Protein AF-A0A261F7E1-F1 (afdb_monomer_lite)

pLDDT: mean 78.32, std 16.23, range [42.34, 93.12]

Radius of gyration: 21.53 Å; chains: 1; bounding box: 30×63×52 Å

Secondary structure (DSSP, 8-state):
-------------------PPPHHHHHHHHHHHHHHH--HHHHHHHHHHT---HHHHHHHHHHHHHHHHHHTT-

Sequence (74 aa):
MRCDMPATSASVSYPVRRVMWTRKQLVDKQSALTKKYGSFEDLYARSNAYGLSLDESEAMSELQHIKFLMKDFD

Structure (mmCIF, N/CA/C/O backbone):
data_AF-A0A261F7E1-F1
#
_entry.id   AF-A0A261F7E1-F1
#
loop_
_atom_site.group_PDB
_atom_site.id
_atom_site.type_symbol
_atom_site.label_atom_id
_atom_site.label_alt_id
_atom_site.label_comp_id
_atom_site.label_asym_id
_atom_site.label_entity_id
_atom_site.label_seq_id
_atom_site.pdbx_PDB_ins_code
_atom_site.Cartn_x
_atom_site.Cartn_y
_atom_site.Cartn_z
_atom_site.occupancy
_atom_site.B_iso_or_equiv
_atom_site.auth_seq_id
_atom_site.auth_comp_id
_atom_site.auth_asym_id
_atom_site.auth_atom_id
_atom_site.pdbx_PDB_model_num
ATOM 1 N N . MET A 1 1 ? -7.681 -54.229 -34.991 1.00 42.34 1 MET A N 1
ATOM 2 C CA . MET A 1 1 ? -8.174 -53.112 -34.159 1.00 42.34 1 MET A CA 1
ATOM 3 C C . MET A 1 1 ? -6.956 -52.366 -33.647 1.00 42.34 1 MET A C 1
ATOM 5 O O . MET A 1 1 ? -6.189 -52.948 -32.894 1.00 42.34 1 MET A O 1
ATOM 9 N N . ARG A 1 2 ? -6.691 -51.162 -34.164 1.00 47.94 2 ARG A N 1
ATOM 10 C CA . ARG A 1 2 ? -5.619 -50.293 -33.666 1.00 47.94 2 ARG A CA 1
ATOM 11 C C . ARG A 1 2 ? -6.279 -49.273 -32.746 1.00 47.94 2 ARG A C 1
ATOM 13 O O . ARG A 1 2 ? -7.222 -48.612 -33.161 1.00 47.94 2 ARG A O 1
ATOM 20 N N . CYS A 1 3 ? -5.856 -49.243 -31.489 1.00 52.88 3 CYS A N 1
ATOM 21 C CA . CYS A 1 3 ? -6.280 -48.228 -30.538 1.00 52.88 3 CYS A CA 1
ATOM 22 C C . CYS A 1 3 ? -5.463 -46.970 -30.827 1.00 52.88 3 CYS A C 1
ATOM 24 O O . CYS A 1 3 ? -4.326 -46.856 -30.373 1.00 52.88 3 CYS A O 1
ATOM 26 N N . ASP A 1 4 ? -6.024 -46.059 -31.614 1.00 52.09 4 ASP A N 1
ATOM 27 C CA . ASP A 1 4 ? -5.498 -44.706 -31.747 1.00 52.09 4 ASP A CA 1
ATOM 28 C C . ASP A 1 4 ? -5.788 -43.953 -30.440 1.00 52.09 4 ASP A C 1
ATOM 30 O O . ASP A 1 4 ? -6.896 -43.475 -30.205 1.00 52.09 4 ASP A O 1
ATOM 34 N N . MET A 1 5 ? -4.802 -43.898 -29.540 1.00 59.81 5 MET A N 1
AT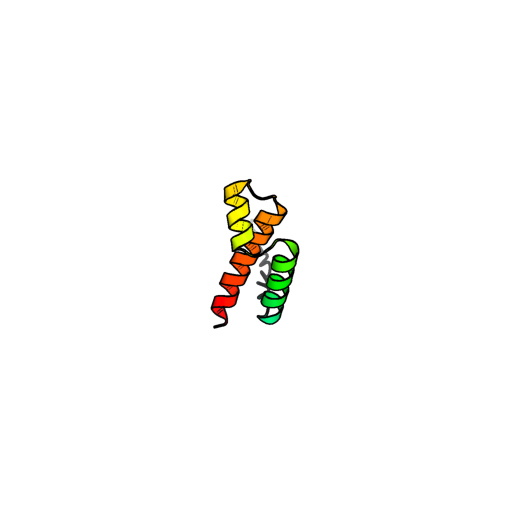OM 35 C CA . MET A 1 5 ? -4.805 -42.920 -28.452 1.00 59.81 5 MET A CA 1
ATOM 36 C C . MET A 1 5 ? -4.570 -41.532 -29.063 1.00 59.81 5 MET A C 1
ATOM 38 O O . MET A 1 5 ? -3.504 -41.326 -29.652 1.00 59.81 5 MET A O 1
ATOM 42 N N . PRO A 1 6 ? -5.478 -40.552 -28.907 1.00 57.12 6 PRO A N 1
ATOM 43 C CA . PRO A 1 6 ? -5.127 -39.176 -29.203 1.00 57.12 6 PRO A CA 1
ATOM 44 C C . PRO A 1 6 ? -4.133 -38.701 -28.141 1.00 57.12 6 PRO A C 1
ATOM 46 O O . PRO A 1 6 ? -4.461 -38.509 -26.970 1.00 57.12 6 PRO A O 1
ATOM 49 N N . ALA A 1 7 ? -2.884 -38.570 -28.573 1.00 55.69 7 ALA A N 1
ATOM 50 C CA . ALA A 1 7 ? -1.822 -37.959 -27.807 1.00 55.69 7 ALA A CA 1
ATOM 51 C C . ALA A 1 7 ? -2.122 -36.479 -27.538 1.00 55.69 7 ALA A C 1
ATOM 53 O O . ALA A 1 7 ? -2.742 -35.778 -28.341 1.00 55.69 7 ALA A O 1
ATOM 54 N N . THR A 1 8 ? -1.508 -36.000 -26.457 1.00 47.84 8 THR A N 1
ATOM 55 C CA . THR A 1 8 ? -1.294 -34.598 -26.074 1.00 47.84 8 THR A CA 1
ATOM 56 C C . THR A 1 8 ? -2.479 -33.895 -25.412 1.00 47.84 8 THR A C 1
ATOM 58 O O . THR A 1 8 ? -3.227 -33.134 -26.018 1.00 47.84 8 THR A O 1
ATOM 61 N N . SER A 1 9 ? -2.542 -34.044 -24.085 1.00 52.62 9 SER A N 1
ATOM 62 C CA . SER A 1 9 ? -2.953 -32.961 -23.197 1.00 52.62 9 SER A CA 1
ATOM 63 C C . SER A 1 9 ? -2.107 -31.728 -23.526 1.00 52.62 9 SER A C 1
ATOM 65 O O . SER A 1 9 ? -0.954 -31.629 -23.098 1.00 52.62 9 SER A O 1
ATOM 67 N N . ALA A 1 10 ? -2.646 -30.818 -24.333 1.00 57.62 10 ALA A N 1
ATOM 68 C CA . ALA A 1 10 ? -2.064 -29.503 -24.517 1.00 57.62 10 ALA A CA 1
ATOM 69 C C . ALA A 1 10 ? -2.058 -28.828 -23.143 1.00 57.62 10 ALA A C 1
ATOM 71 O O . ALA A 1 10 ? -3.091 -28.379 -22.646 1.00 57.62 10 ALA A O 1
ATOM 72 N N . SER A 1 11 ? -0.900 -28.820 -22.489 1.00 56.81 11 SER A N 1
ATOM 73 C CA . SER A 1 11 ? -0.652 -27.961 -21.349 1.00 56.81 11 SER A CA 1
ATOM 74 C C . SER A 1 11 ? -0.807 -26.535 -21.857 1.00 56.81 11 SER A C 1
ATOM 76 O O . SER A 1 11 ? 0.073 -25.989 -22.522 1.00 56.81 11 SER A O 1
ATOM 78 N N . VAL A 1 12 ? -1.976 -25.948 -21.607 1.00 57.69 12 VAL A N 1
ATOM 79 C CA . VAL A 1 12 ? -2.219 -24.531 -21.852 1.00 57.69 12 VAL A CA 1
ATOM 80 C C . VAL A 1 12 ? -1.309 -23.783 -20.883 1.00 57.69 12 VAL A C 1
ATOM 82 O O . VAL A 1 12 ? -1.647 -23.536 -19.728 1.00 57.69 12 VAL A O 1
ATOM 85 N N . SER A 1 13 ? -0.087 -23.524 -21.339 1.00 58.06 13 SER A N 1
ATOM 86 C CA . SER A 1 13 ? 0.874 -22.652 -20.689 1.00 58.06 13 SER A CA 1
ATOM 87 C C . SER A 1 13 ? 0.277 -21.255 -20.738 1.00 58.06 13 SER A C 1
ATOM 89 O O . SER A 1 13 ? 0.393 -20.551 -21.740 1.00 58.06 13 SER A O 1
ATOM 91 N N . TYR A 1 14 ? -0.445 -20.870 -19.687 1.00 52.00 14 TYR A N 1
ATOM 92 C CA . TYR A 1 14 ? -0.811 -19.477 -19.500 1.00 52.00 14 TYR A CA 1
ATOM 93 C C . TYR A 1 14 ? 0.494 -18.711 -19.288 1.00 52.00 14 TYR A C 1
ATOM 95 O O . TYR A 1 14 ? 1.204 -19.000 -18.318 1.00 52.00 14 TYR A O 1
ATOM 103 N N . PRO A 1 15 ? 0.854 -17.757 -20.164 1.00 50.88 15 PRO A N 1
ATOM 104 C CA . PRO A 1 15 ? 2.022 -16.936 -19.927 1.00 50.88 15 PRO A CA 1
ATOM 105 C C . PRO A 1 15 ? 1.735 -16.079 -18.695 1.00 50.88 15 PRO A C 1
ATOM 107 O O . PRO A 1 15 ? 1.075 -15.043 -18.775 1.00 50.88 15 PRO A O 1
ATOM 110 N N . VAL A 1 16 ? 2.227 -16.518 -17.536 1.00 54.47 16 VAL A N 1
ATOM 111 C CA . VAL A 1 16 ? 2.228 -15.719 -16.313 1.00 54.47 16 VAL A CA 1
ATOM 112 C C . VAL A 1 16 ? 3.251 -14.610 -16.524 1.00 54.47 16 VAL A C 1
ATOM 114 O O . VAL A 1 16 ? 4.417 -14.722 -16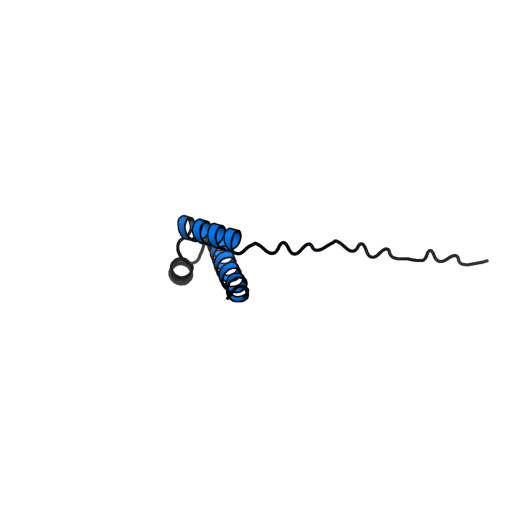.149 1.00 54.47 16 VAL A O 1
ATOM 117 N N . ARG A 1 17 ? 2.834 -13.525 -17.181 1.00 52.78 17 ARG A N 1
ATOM 118 C CA . ARG A 1 17 ? 3.616 -12.293 -17.206 1.00 52.78 17 ARG A CA 1
ATOM 119 C C . ARG A 1 17 ? 3.589 -11.726 -15.795 1.00 52.78 17 ARG A C 1
ATOM 121 O O . ARG A 1 17 ? 2.646 -11.042 -15.411 1.00 52.78 17 ARG A O 1
ATOM 128 N N . ARG A 1 18 ? 4.629 -12.016 -15.013 1.00 52.66 18 ARG A N 1
ATOM 129 C CA . ARG A 1 18 ? 4.929 -11.242 -13.808 1.00 52.66 18 ARG A CA 1
ATOM 130 C C . ARG A 1 18 ? 5.253 -9.826 -14.272 1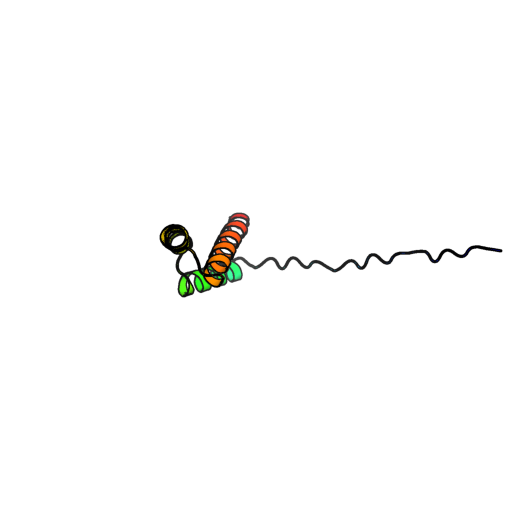.00 52.66 18 ARG A C 1
ATOM 132 O O . ARG A 1 18 ? 6.345 -9.570 -14.771 1.00 52.66 18 ARG A O 1
ATOM 139 N N . VAL A 1 19 ? 4.275 -8.929 -14.193 1.00 56.34 19 VAL A N 1
ATOM 140 C CA . VAL A 1 19 ? 4.495 -7.506 -14.449 1.00 56.34 19 VAL A CA 1
ATOM 141 C C . VAL A 1 19 ? 5.324 -6.993 -13.279 1.00 56.34 19 VAL A C 1
ATOM 143 O O . VAL A 1 19 ? 4.784 -6.692 -12.219 1.00 56.34 19 VAL A O 1
ATOM 146 N N . MET A 1 20 ? 6.647 -6.958 -13.443 1.00 62.50 20 MET A N 1
ATOM 147 C CA . MET A 1 20 ? 7.508 -6.249 -12.505 1.00 62.50 20 MET A CA 1
ATOM 148 C C . MET A 1 20 ? 7.274 -4.759 -12.703 1.00 62.50 20 MET A C 1
ATOM 150 O O . MET A 1 20 ? 7.454 -4.228 -13.800 1.00 62.50 20 MET A O 1
ATOM 154 N N . TRP A 1 21 ? 6.815 -4.099 -11.648 1.00 68.88 21 TRP A N 1
ATOM 155 C CA . TRP A 1 21 ? 6.670 -2.654 -11.658 1.00 68.88 21 TRP A CA 1
ATOM 156 C C . TRP A 1 21 ? 8.064 -2.041 -11.662 1.00 68.88 21 TRP A C 1
ATOM 158 O O . TRP A 1 21 ? 8.962 -2.483 -10.945 1.00 68.88 21 TRP A O 1
ATOM 168 N N . THR A 1 22 ? 8.250 -1.014 -12.481 1.00 81.06 22 THR A N 1
ATOM 169 C CA . THR A 1 22 ? 9.486 -0.229 -12.439 1.00 81.06 22 THR A CA 1
ATOM 170 C C . THR A 1 22 ? 9.580 0.516 -11.106 1.00 81.06 22 THR A C 1
ATOM 172 O O . THR A 1 22 ? 8.556 0.872 -10.518 1.00 81.06 22 THR A O 1
ATOM 175 N N . ARG A 1 23 ? 10.800 0.822 -10.642 1.00 81.19 23 ARG A N 1
ATOM 176 C CA . ARG A 1 23 ? 11.028 1.584 -9.397 1.00 81.19 23 ARG A CA 1
ATOM 177 C C . ARG A 1 23 ? 10.165 2.849 -9.314 1.00 81.19 23 ARG A C 1
ATOM 179 O O . ARG A 1 23 ? 9.586 3.125 -8.272 1.00 81.19 23 ARG A O 1
ATOM 186 N N . LYS A 1 24 ? 10.021 3.581 -10.425 1.00 84.88 24 LYS A N 1
ATOM 187 C CA . LYS A 1 24 ? 9.176 4.783 -10.503 1.00 84.88 24 LYS A CA 1
ATOM 188 C C . LYS A 1 24 ? 7.702 4.477 -10.209 1.00 84.88 24 LYS A C 1
ATOM 190 O O . LYS A 1 24 ? 7.102 5.146 -9.381 1.00 84.88 24 LYS A O 1
ATOM 195 N N . GLN A 1 25 ? 7.147 3.432 -10.823 1.00 87.06 25 GLN A N 1
ATOM 196 C CA . GLN A 1 25 ? 5.759 3.017 -10.590 1.00 87.06 25 GLN A CA 1
ATOM 197 C C . GLN A 1 25 ? 5.525 2.567 -9.145 1.00 87.06 25 GLN A C 1
ATOM 199 O O . GLN A 1 25 ? 4.468 2.845 -8.587 1.00 87.06 25 GLN A O 1
ATOM 204 N N . LEU A 1 26 ? 6.500 1.887 -8.533 1.00 87.88 26 LEU A N 1
ATOM 205 C CA . LEU A 1 26 ? 6.430 1.486 -7.125 1.00 87.88 26 LEU A CA 1
ATOM 206 C C . LEU A 1 26 ? 6.401 2.701 -6.192 1.00 87.88 26 LEU A C 1
ATOM 208 O O . LEU A 1 26 ? 5.555 2.759 -5.303 1.00 87.88 26 LEU A O 1
ATOM 212 N N . VAL A 1 27 ? 7.261 3.694 -6.437 1.00 88.81 27 VAL A N 1
ATOM 213 C CA . VAL A 1 27 ? 7.289 4.952 -5.674 1.00 88.81 27 VAL A CA 1
ATOM 214 C C . VAL A 1 27 ? 5.982 5.731 -5.842 1.00 88.81 27 VAL A C 1
ATOM 216 O O . VAL A 1 27 ? 5.404 6.178 -4.850 1.00 88.81 27 VAL A O 1
ATOM 219 N N . ASP A 1 28 ? 5.470 5.840 -7.070 1.00 91.88 28 ASP A N 1
ATOM 220 C CA . ASP A 1 28 ? 4.200 6.517 -7.348 1.00 91.88 28 ASP A CA 1
ATOM 221 C C . ASP A 1 28 ? 3.035 5.819 -6.619 1.00 91.88 28 ASP A C 1
ATOM 223 O O . ASP A 1 28 ? 2.206 6.481 -5.986 1.00 91.88 28 ASP A O 1
ATOM 227 N N . LYS A 1 29 ? 3.002 4.475 -6.622 1.00 90.06 29 LYS A N 1
ATOM 228 C CA . LYS A 1 29 ? 1.991 3.691 -5.891 1.00 90.06 29 LYS A CA 1
ATOM 229 C C . LYS A 1 29 ? 2.094 3.891 -4.386 1.00 90.06 29 LYS A C 1
ATOM 231 O O . LYS A 1 29 ? 1.082 4.119 -3.729 1.00 90.06 29 LYS A O 1
ATOM 236 N N . GLN A 1 30 ? 3.311 3.824 -3.846 1.00 91.94 30 GLN A N 1
ATOM 237 C CA . GLN A 1 30 ? 3.565 4.019 -2.423 1.00 91.94 30 GLN A CA 1
ATOM 238 C C . GLN A 1 30 ? 3.081 5.397 -1.976 1.00 91.94 30 GLN A C 1
ATOM 240 O O . GLN A 1 30 ? 2.393 5.506 -0.962 1.00 91.94 30 GLN A O 1
ATOM 245 N N . SER A 1 31 ? 3.390 6.441 -2.751 1.00 92.75 31 SER A N 1
ATOM 246 C CA . SER A 1 31 ? 2.948 7.808 -2.476 1.00 92.75 31 SER A CA 1
ATOM 247 C C . SER A 1 31 ? 1.422 7.930 -2.506 1.00 92.75 31 SER A C 1
ATOM 249 O O . SER A 1 31 ? 0.833 8.503 -1.588 1.00 92.75 31 SER A O 1
ATOM 251 N N . ALA A 1 32 ? 0.763 7.335 -3.506 1.00 93.12 32 ALA A N 1
ATOM 252 C CA . ALA A 1 32 ? -0.693 7.355 -3.628 1.00 93.12 32 ALA A CA 1
ATOM 253 C C . ALA A 1 32 ? -1.392 6.657 -2.448 1.00 93.12 32 ALA A C 1
ATOM 255 O O . ALA A 1 32 ? -2.315 7.223 -1.858 1.00 93.12 32 ALA A O 1
ATOM 256 N N . LEU A 1 33 ? -0.925 5.461 -2.070 1.00 91.62 33 LEU A N 1
ATOM 257 C CA . LEU A 1 33 ? -1.444 4.713 -0.921 1.00 91.62 33 LEU A CA 1
ATOM 258 C C . LEU A 1 33 ? -1.210 5.470 0.386 1.00 91.62 33 LEU A C 1
ATOM 260 O O . LEU A 1 33 ? -2.143 5.637 1.167 1.00 91.62 33 LEU A O 1
ATOM 264 N N . THR A 1 34 ? -0.003 6.009 0.579 1.00 91.75 34 THR A N 1
ATOM 265 C CA . THR A 1 34 ? 0.345 6.776 1.784 1.00 91.75 34 THR A CA 1
ATOM 266 C C . THR A 1 34 ? -0.517 8.027 1.922 1.00 91.75 34 THR A C 1
ATOM 268 O O . THR A 1 34 ? -0.967 8.358 3.015 1.00 91.75 34 THR A O 1
ATOM 271 N N . LYS A 1 35 ? -0.811 8.715 0.814 1.00 93.12 35 LYS A N 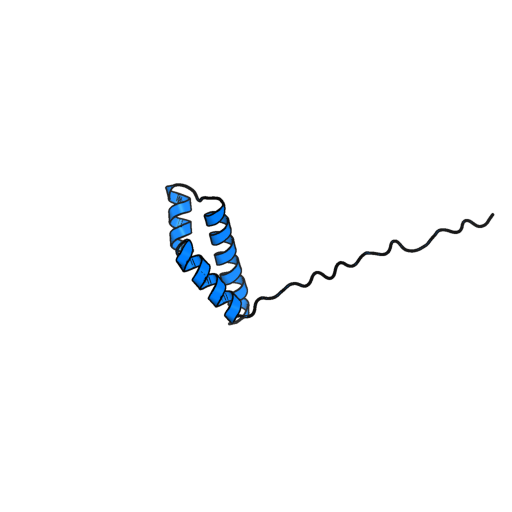1
ATOM 272 C CA . LYS A 1 35 ? -1.662 9.910 0.818 1.00 93.12 35 LYS A CA 1
ATOM 273 C C . LYS A 1 35 ? -3.126 9.594 1.131 1.00 93.12 35 LYS A C 1
ATOM 275 O O . LYS A 1 35 ? -3.798 10.418 1.743 1.00 93.12 35 LYS A O 1
ATOM 280 N N . LYS A 1 36 ? -3.631 8.441 0.680 1.00 92.62 36 LYS A N 1
ATOM 281 C CA . LYS A 1 36 ? -5.040 8.058 0.847 1.00 92.62 36 LYS A CA 1
ATOM 282 C C . LYS A 1 36 ? -5.313 7.410 2.203 1.00 92.62 36 LYS A C 1
ATOM 284 O O . LYS A 1 36 ? -6.306 7.740 2.840 1.00 92.62 36 LYS A O 1
ATOM 289 N N . TYR A 1 37 ? -4.446 6.495 2.623 1.00 90.12 37 TYR A N 1
ATOM 290 C CA . TYR A 1 37 ? -4.668 5.641 3.788 1.00 90.12 37 TYR A CA 1
ATOM 291 C C . TYR A 1 37 ? -3.734 5.953 4.960 1.00 90.12 37 TYR A C 1
ATOM 293 O O . TYR A 1 37 ? -4.005 5.509 6.070 1.00 90.12 37 TYR A O 1
ATOM 301 N N . GLY A 1 38 ? -2.696 6.767 4.768 1.00 89.69 38 GLY A N 1
ATOM 302 C CA . GLY A 1 38 ? -1.642 7.009 5.756 1.00 89.69 38 GLY A CA 1
ATOM 303 C C . GLY A 1 38 ? -0.446 6.081 5.559 1.00 89.69 38 GLY A C 1
ATOM 304 O O . GLY A 1 38 ? -0.449 5.202 4.695 1.00 89.69 38 GLY A O 1
ATOM 305 N N . SER A 1 39 ? 0.607 6.296 6.345 1.00 90.31 39 SER A N 1
ATOM 306 C CA . SER A 1 39 ? 1.798 5.449 6.285 1.00 90.31 39 SER A CA 1
ATOM 307 C C . SER A 1 39 ? 1.496 4.021 6.753 1.00 90.31 39 SER A C 1
ATOM 309 O O . SER A 1 39 ? 0.487 3.752 7.407 1.00 90.31 39 SER A O 1
ATOM 311 N N . PHE A 1 40 ? 2.403 3.089 6.447 1.00 89.69 40 PHE A N 1
ATOM 312 C CA . PHE A 1 40 ? 2.300 1.718 6.951 1.00 89.69 40 PHE A CA 1
ATOM 313 C C . PHE A 1 40 ? 2.210 1.682 8.486 1.00 89.69 40 PHE A C 1
ATOM 315 O O . PHE A 1 40 ? 1.433 0.906 9.033 1.00 89.69 40 PHE A O 1
ATOM 322 N N . GLU A 1 41 ? 2.963 2.540 9.179 1.00 89.62 41 GLU A N 1
ATOM 323 C CA . GLU A 1 41 ? 2.939 2.633 10.643 1.00 89.62 41 GLU A CA 1
ATOM 324 C C . GLU A 1 41 ? 1.597 3.168 11.157 1.00 89.62 41 GLU A C 1
ATOM 326 O O . GLU A 1 41 ? 1.059 2.625 12.120 1.00 89.62 41 GLU A O 1
ATOM 331 N N . ASP A 1 42 ? 1.003 4.152 10.472 1.00 89.94 42 ASP A N 1
ATOM 332 C CA . ASP A 1 42 ? -0.319 4.684 10.831 1.00 89.94 42 ASP A CA 1
ATOM 333 C C . ASP A 1 42 ? -1.418 3.632 10.676 1.00 89.94 42 ASP A C 1
ATOM 335 O O . ASP A 1 42 ? -2.336 3.545 11.497 1.00 89.94 42 ASP A O 1
ATOM 339 N N . LEU A 1 43 ? -1.340 2.841 9.604 1.00 89.69 43 LEU A N 1
ATOM 340 C CA . LEU A 1 43 ? -2.250 1.726 9.378 1.00 89.69 43 LEU A CA 1
ATOM 341 C C . LEU A 1 43 ? -2.019 0.624 10.416 1.00 89.69 43 LEU A C 1
ATOM 343 O O . LEU A 1 43 ? -2.978 0.070 10.943 1.00 89.69 43 LEU A O 1
ATOM 347 N N . TYR A 1 44 ? -0.770 0.331 10.778 1.00 88.94 44 TYR A N 1
ATOM 348 C CA . TYR A 1 44 ? -0.456 -0.673 11.796 1.00 88.94 44 TYR A CA 1
ATOM 349 C C . TYR A 1 44 ? -0.975 -0.262 13.179 1.00 88.94 44 TYR A C 1
ATOM 351 O O . TYR A 1 44 ? -1.588 -1.063 13.886 1.00 88.94 44 TYR A O 1
ATOM 359 N N . ALA A 1 45 ? -0.810 1.012 13.539 1.00 90.25 45 ALA A N 1
ATOM 360 C CA . ALA A 1 45 ? -1.362 1.574 14.763 1.00 90.25 45 ALA A CA 1
ATOM 361 C C . ALA A 1 45 ? -2.898 1.490 14.786 1.00 90.25 45 ALA A C 1
ATOM 363 O O . ALA A 1 45 ? -3.472 1.042 15.779 1.00 90.25 45 ALA A O 1
ATOM 364 N N . ARG A 1 46 ? -3.571 1.841 13.679 1.00 89.81 46 ARG A N 1
ATOM 365 C CA . ARG A 1 46 ? -5.035 1.718 13.548 1.00 89.81 46 ARG A CA 1
ATOM 366 C C . ARG A 1 46 ? -5.522 0.277 13.642 1.00 89.81 46 ARG A C 1
ATOM 368 O O . ARG A 1 46 ? -6.489 0.017 14.355 1.00 89.81 46 ARG A O 1
ATOM 375 N N . SER A 1 47 ? -4.817 -0.651 12.995 1.00 90.75 47 SER A N 1
ATOM 376 C CA . SER A 1 47 ? -5.109 -2.084 13.064 1.00 90.75 47 SER A CA 1
ATOM 377 C C . SER A 1 47 ? -5.141 -2.590 14.499 1.00 90.75 47 SER A C 1
ATOM 379 O O . SER A 1 47 ? -6.040 -3.343 14.859 1.00 90.75 47 SER A O 1
ATOM 381 N N . ASN A 1 48 ? -4.183 -2.159 15.322 1.00 88.12 48 ASN A N 1
ATOM 382 C CA . ASN A 1 48 ? -4.097 -2.573 16.720 1.00 88.12 48 ASN A CA 1
ATOM 383 C C . ASN A 1 48 ? -5.124 -1.874 17.618 1.00 88.12 48 ASN A C 1
ATOM 385 O O . ASN A 1 48 ? -5.528 -2.442 18.629 1.00 88.12 48 ASN A O 1
ATOM 389 N N . ALA A 1 49 ? -5.525 -0.648 17.280 1.00 89.62 49 ALA A N 1
ATOM 390 C CA . ALA A 1 49 ? -6.434 0.138 18.105 1.00 89.62 49 ALA A CA 1
ATOM 391 C C . ALA A 1 49 ? -7.910 -0.227 17.884 1.00 89.62 49 ALA A C 1
ATOM 393 O O . ALA A 1 49 ? -8.645 -0.420 18.851 1.00 89.62 49 ALA A O 1
ATOM 394 N N . TYR A 1 50 ? -8.346 -0.318 16.625 1.00 87.31 50 TYR A N 1
ATOM 395 C CA . TYR A 1 50 ? -9.770 -0.442 16.277 1.00 87.31 50 TYR A CA 1
ATOM 396 C C . TYR A 1 50 ? -10.048 -1.490 15.187 1.00 87.31 50 TYR A C 1
ATOM 398 O O . TYR A 1 50 ? -11.209 -1.751 14.875 1.00 87.31 50 TYR A O 1
ATOM 406 N N . GLY A 1 51 ? -9.001 -2.104 14.626 1.00 84.56 51 GLY A N 1
ATOM 407 C CA . GLY A 1 51 ? -9.092 -2.933 13.426 1.00 84.56 51 GLY A CA 1
ATOM 408 C C . GLY A 1 51 ? -9.086 -2.098 12.142 1.00 84.56 51 GLY A C 1
ATOM 409 O O . GLY A 1 51 ? -9.359 -0.899 12.155 1.00 84.56 51 GLY A O 1
ATOM 410 N N . LEU A 1 52 ? -8.732 -2.735 11.026 1.00 88.00 52 LEU A N 1
ATOM 411 C CA . LEU A 1 52 ? -8.716 -2.100 9.707 1.00 88.00 52 LEU A CA 1
ATOM 412 C C . LEU A 1 52 ? -9.987 -2.408 8.931 1.00 88.00 52 LEU A C 1
ATOM 414 O O . LEU A 1 52 ? -10.519 -3.519 9.000 1.00 88.00 52 LEU A O 1
ATOM 418 N N . SER A 1 53 ? -10.411 -1.450 8.113 1.00 90.62 53 SER A N 1
ATOM 419 C CA . SER A 1 53 ? -11.319 -1.746 7.007 1.00 90.62 53 SER A CA 1
ATOM 420 C C . SER A 1 53 ? -10.646 -2.649 5.962 1.00 90.62 53 SER A C 1
ATOM 422 O O . SER A 1 53 ? -9.418 -2.768 5.910 1.00 90.62 53 SER A O 1
ATOM 424 N N . LEU A 1 54 ? -11.452 -3.291 5.110 1.00 89.94 54 LEU A N 1
ATOM 425 C CA . LEU A 1 54 ? -10.952 -4.181 4.054 1.00 89.94 54 LEU A CA 1
ATOM 426 C C . LEU A 1 54 ? -9.959 -3.448 3.131 1.00 89.94 54 LEU A C 1
ATOM 428 O O . LEU A 1 54 ? -8.863 -3.945 2.882 1.00 89.94 54 LEU A O 1
ATOM 432 N N . ASP A 1 55 ? -10.304 -2.221 2.738 1.00 90.50 55 ASP A N 1
ATOM 433 C CA . ASP A 1 55 ? -9.474 -1.343 1.910 1.00 90.50 55 ASP A CA 1
ATOM 434 C C . ASP A 1 55 ? -8.154 -0.951 2.593 1.00 90.50 55 ASP A C 1
ATOM 436 O O . ASP A 1 55 ? -7.107 -0.882 1.953 1.00 90.50 55 ASP A O 1
ATOM 440 N N . GLU A 1 56 ? -8.180 -0.674 3.899 1.00 90.69 56 GLU A N 1
ATOM 441 C CA . GLU A 1 56 ? -6.975 -0.331 4.661 1.00 90.69 56 GLU A CA 1
ATOM 442 C C . GLU A 1 56 ? -6.057 -1.541 4.860 1.00 90.69 56 GLU A C 1
ATOM 444 O O . GLU A 1 56 ? -4.834 -1.402 4.834 1.00 90.69 56 GLU A O 1
ATOM 449 N N . SER A 1 57 ? -6.634 -2.732 5.039 1.00 89.88 57 SER A N 1
ATOM 450 C CA . SER A 1 57 ? -5.881 -3.984 5.109 1.00 89.88 57 SER A CA 1
ATOM 451 C C . SER A 1 57 ? -5.204 -4.300 3.774 1.00 89.88 57 SER A C 1
ATOM 453 O O . SER A 1 57 ? -4.019 -4.643 3.752 1.00 89.88 57 SER A O 1
ATOM 455 N N . GLU A 1 58 ? -5.915 -4.108 2.660 1.00 92.19 58 GLU A N 1
ATOM 456 C CA . GLU A 1 58 ? -5.348 -4.239 1.318 1.00 92.19 58 GLU A CA 1
ATOM 457 C C . GLU A 1 58 ? -4.229 -3.213 1.097 1.00 92.19 58 GLU A C 1
ATOM 459 O O . GLU A 1 58 ? -3.119 -3.588 0.718 1.00 92.19 58 GLU A O 1
ATOM 464 N N . ALA A 1 59 ? -4.459 -1.941 1.441 1.00 91.94 59 ALA A N 1
ATOM 465 C CA . ALA A 1 59 ? -3.450 -0.889 1.345 1.00 91.94 59 ALA A CA 1
ATOM 466 C C . ALA A 1 59 ? -2.198 -1.191 2.186 1.00 91.94 59 ALA A C 1
ATOM 468 O O . ALA A 1 59 ? -1.076 -0.962 1.731 1.00 91.94 59 ALA A O 1
ATOM 469 N N . MET A 1 60 ? -2.365 -1.742 3.392 1.00 91.62 60 MET A N 1
ATOM 470 C CA . MET A 1 60 ? -1.250 -2.168 4.238 1.00 91.62 60 MET A CA 1
ATOM 471 C C . MET A 1 60 ? -0.443 -3.295 3.581 1.00 91.62 60 MET A C 1
ATOM 473 O O . MET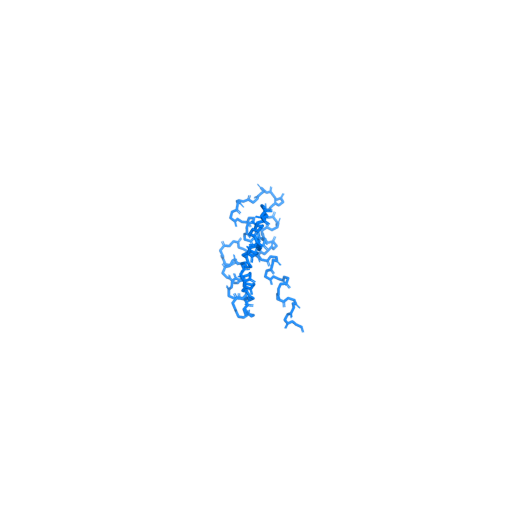 A 1 60 ? 0.790 -3.228 3.551 1.00 91.62 60 MET A O 1
ATOM 477 N N . SER A 1 61 ? -1.122 -4.307 3.032 1.00 91.44 61 SER A N 1
ATOM 478 C CA . SER A 1 61 ? -0.475 -5.415 2.323 1.00 91.44 61 SER A CA 1
ATOM 479 C C . SER A 1 61 ? 0.270 -4.923 1.079 1.00 91.44 61 SER A C 1
ATOM 481 O O . SER A 1 61 ? 1.424 -5.295 0.850 1.00 91.44 61 SER A O 1
ATOM 483 N N . GLU A 1 62 ? -0.333 -4.008 0.316 1.00 90.00 62 GLU A N 1
ATOM 484 C CA . GLU A 1 62 ? 0.306 -3.399 -0.846 1.00 90.00 62 GLU A CA 1
ATOM 485 C C . GLU A 1 62 ? 1.536 -2.570 -0.465 1.00 90.00 62 GLU A C 1
ATOM 487 O O . GLU A 1 62 ? 2.577 -2.707 -1.104 1.00 90.0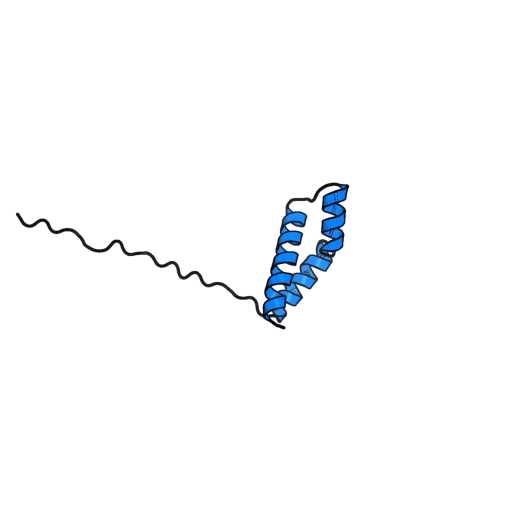0 62 GLU A O 1
ATOM 492 N N . LEU A 1 63 ? 1.468 -1.753 0.591 1.00 91.31 63 LEU A N 1
ATOM 493 C CA . LEU A 1 63 ? 2.619 -0.989 1.086 1.00 91.31 63 LEU A CA 1
ATOM 494 C C . LEU A 1 63 ? 3.769 -1.907 1.523 1.00 91.31 63 LEU A C 1
ATOM 496 O O . LEU A 1 63 ? 4.932 -1.620 1.226 1.00 91.31 63 LEU A O 1
ATOM 500 N N . GLN A 1 64 ? 3.462 -3.027 2.182 1.00 90.38 64 GLN A N 1
ATOM 501 C CA . GLN A 1 64 ? 4.459 -4.029 2.555 1.00 90.38 64 GLN A CA 1
ATOM 502 C C . GLN A 1 64 ? 5.090 -4.688 1.322 1.00 90.38 64 GLN A C 1
ATOM 504 O O . GLN A 1 64 ? 6.311 -4.842 1.261 1.00 90.38 64 GLN A O 1
ATOM 509 N N . HIS A 1 65 ? 4.279 -5.042 0.326 1.00 88.50 65 HIS A N 1
ATOM 510 C CA . HIS A 1 65 ? 4.756 -5.648 -0.912 1.00 88.50 65 HIS A CA 1
ATOM 511 C C . HIS A 1 65 ? 5.625 -4.673 -1.718 1.00 88.50 65 HIS A C 1
ATOM 513 O O . HIS A 1 65 ? 6.697 -5.052 -2.181 1.00 88.50 65 HIS A O 1
ATOM 519 N N . ILE A 1 66 ? 5.232 -3.400 -1.820 1.00 88.25 66 ILE A N 1
ATOM 520 C CA . ILE A 1 66 ? 6.053 -2.363 -2.456 1.00 88.25 66 ILE A CA 1
ATOM 521 C C . ILE A 1 66 ? 7.391 -2.223 -1.729 1.00 88.25 66 ILE A C 1
ATOM 523 O O . ILE A 1 66 ? 8.429 -2.206 -2.382 1.00 88.25 66 ILE A O 1
ATOM 527 N N . LYS A 1 67 ? 7.391 -2.176 -0.390 1.00 87.56 67 LYS A N 1
ATOM 528 C CA . LYS A 1 67 ? 8.626 -2.099 0.405 1.00 87.56 67 LYS A CA 1
ATOM 529 C C . LYS A 1 67 ? 9.541 -3.301 0.156 1.00 87.56 67 LYS A C 1
ATOM 531 O O . LYS A 1 67 ? 10.752 -3.126 0.070 1.00 87.56 67 LYS A O 1
ATOM 536 N N . PHE A 1 68 ? 8.968 -4.498 0.029 1.00 86.69 68 PHE A N 1
ATOM 537 C CA . PHE A 1 68 ? 9.714 -5.704 -0.326 1.00 86.69 68 PHE A CA 1
ATOM 538 C C . PHE A 1 68 ? 10.332 -5.583 -1.723 1.00 86.69 68 PHE A C 1
ATOM 540 O O . PHE A 1 68 ? 11.542 -5.709 -1.853 1.00 86.69 68 PHE A O 1
ATOM 547 N N . LEU A 1 69 ? 9.529 -5.241 -2.735 1.00 84.94 69 LEU A N 1
ATOM 548 C CA . LEU A 1 69 ? 9.997 -5.097 -4.115 1.00 84.94 69 LEU A CA 1
ATOM 549 C C . LEU A 1 69 ? 11.048 -3.996 -4.261 1.00 84.94 69 LEU A C 1
ATOM 551 O O . LEU A 1 69 ? 11.981 -4.150 -5.033 1.00 84.94 69 LEU A O 1
ATOM 555 N N . MET A 1 70 ? 10.918 -2.890 -3.525 1.00 84.12 70 MET A N 1
ATOM 556 C CA . MET A 1 70 ? 11.891 -1.797 -3.547 1.00 84.12 70 MET A CA 1
ATOM 557 C C . MET A 1 70 ? 13.255 -2.200 -2.981 1.00 84.12 70 MET A C 1
ATOM 559 O O . MET A 1 70 ? 14.257 -1.666 -3.444 1.00 84.12 70 MET A O 1
ATOM 563 N N . LYS A 1 71 ? 13.304 -3.150 -2.037 1.00 82.19 71 LYS A N 1
ATOM 564 C CA . LYS A 1 71 ? 14.559 -3.669 -1.475 1.00 82.19 71 LYS A CA 1
ATOM 565 C C . LYS A 1 71 ? 15.401 -4.416 -2.515 1.00 82.19 71 LYS A C 1
ATOM 567 O O . LYS A 1 71 ? 16.614 -4.444 -2.382 1.00 82.19 71 LYS A O 1
ATOM 572 N N . ASP A 1 72 ? 14.775 -4.979 -3.549 1.00 71.19 72 ASP A N 1
ATOM 573 C CA . ASP A 1 72 ? 15.478 -5.643 -4.655 1.00 71.19 72 ASP A CA 1
ATOM 574 C C . ASP A 1 72 ? 16.113 -4.646 -5.657 1.00 71.19 72 ASP A C 1
ATOM 576 O O . ASP A 1 72 ? 16.785 -5.069 -6.598 1.00 71.19 72 ASP A O 1
ATOM 580 N N . PHE A 1 73 ? 15.897 -3.331 -5.491 1.00 60.72 73 PHE A N 1
ATOM 581 C CA . PHE A 1 73 ? 16.458 -2.274 -6.353 1.00 60.72 73 PHE A CA 1
ATOM 582 C C . PHE A 1 73 ? 17.619 -1.478 -5.720 1.00 60.72 73 PHE A C 1
ATOM 584 O O . PHE A 1 73 ? 18.113 -0.558 -6.382 1.00 60.72 73 PHE A O 1
ATOM 591 N N . ASP A 1 74 ? 18.013 -1.778 -4.478 1.00 55.94 74 ASP A N 1
ATOM 592 C CA . ASP A 1 74 ? 19.171 -1.187 -3.774 1.00 55.94 74 ASP A CA 1
ATOM 593 C C . ASP A 1 74 ? 20.378 -2.140 -3.797 1.00 55.94 74 ASP A C 1
ATOM 595 O O . ASP A 1 74 ? 21.509 -1.639 -3.996 1.00 55.94 74 ASP A O 1
#

Organism: NCBI:txid1160091

Foldseek 3Di:
DDPPDPDDPDPPPPPPPPPQDDLVRLVVLLVVLCVPQNHLVVLVVCCVPPRDDPVSVVSNVSNVVSVVSVVVVD